Protein AF-A0A227J636-F1 (afdb_monomer_lite)

Organism: Vibrio parahaemolyticus (NCBI:txid670)

Foldseek 3Di:
DVQQDLVSVCVVVVHDSVVVVVVQVVVCVVVVHNQWDDDPVGIDGDPVVVVVVVVVVVVVVVVVVVVVVVVVVVDLDAEEDEDDDDPVCCVPPVVVVVVVVCVVRVRYHYHD

InterPro domains:
  IPR000847 LysR, HTH, N-terminal domain [PF00126] (1-50)
  IPR000847 LysR, HTH, N-terminal domain [PS50931] (1-46)
  IPR036388 Winged helix-like DNA-binding domain superfamily [G3DSA:1.10.10.10] (1-74)
  IPR036390 Winged helix DNA-binding domain superfamily [SSF46785] (1-74)
  IPR058163 LysR-type transcriptional regulator, proteobacterial-type [PTHR30537] (1-112)

Secondary structure (DSSP, 8-state):
-TTSSHHHHHHHTTS-HHHHHHHHHHHHHHHTS--EEE-SS-EEE-HHHHHHHHHHHHHHHHHHHHHHHHHHHH----EEEE----HHHIIIIIHHHHHHHHHH-TTEEEE-

Structure (mmCIF, N/CA/C/O backbone):
data_AF-A0A227J636-F1
#
_entry.id   AF-A0A227J636-F1
#
loop_
_atom_site.group_PDB
_atom_site.id
_atom_site.type_symbol
_atom_site.label_atom_id
_atom_site.label_alt_id
_atom_site.label_comp_id
_atom_site.label_asy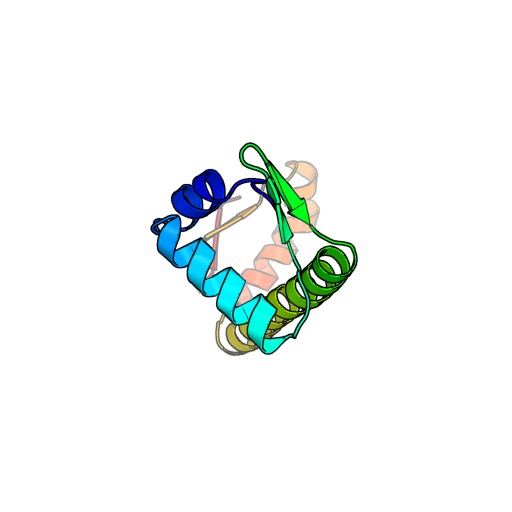m_id
_atom_site.label_entity_id
_atom_site.label_seq_id
_atom_site.pdbx_PDB_ins_code
_atom_site.Cartn_x
_atom_site.Cartn_y
_atom_site.Cartn_z
_atom_site.occupancy
_atom_site.B_iso_or_equiv
_atom_site.auth_seq_id
_atom_site.auth_comp_id
_atom_site.auth_asym_id
_atom_site.auth_atom_id
_atom_site.pdbx_PDB_model_num
ATOM 1 N N . ALA A 1 1 ? -1.404 0.011 8.329 1.00 60.50 1 ALA A N 1
ATOM 2 C CA . ALA A 1 1 ? -0.275 -0.850 8.722 1.00 60.50 1 ALA A CA 1
ATOM 3 C C . ALA A 1 1 ? 1.020 -0.042 8.769 1.00 60.50 1 ALA A C 1
ATOM 5 O O . ALA A 1 1 ? 1.556 0.143 9.845 1.00 60.50 1 ALA A O 1
ATOM 6 N N . GLU A 1 2 ? 1.464 0.529 7.646 1.00 63.97 2 GLU A N 1
ATOM 7 C CA . GLU A 1 2 ? 2.790 1.169 7.528 1.00 63.97 2 GLU A CA 1
ATOM 8 C C . GLU A 1 2 ? 3.052 2.356 8.469 1.00 63.97 2 GLU A C 1
ATOM 10 O O . GLU A 1 2 ? 4.170 2.537 8.933 1.00 63.97 2 GLU A O 1
ATOM 15 N N . THR A 1 3 ? 2.038 3.170 8.768 1.00 63.62 3 THR A N 1
ATOM 16 C CA . THR A 1 3 ? 2.199 4.387 9.583 1.00 63.62 3 THR A CA 1
ATOM 17 C C . THR A 1 3 ? 1.752 4.228 11.038 1.00 63.62 3 THR A C 1
ATOM 19 O O . THR A 1 3 ? 1.910 5.168 11.812 1.00 63.62 3 THR A O 1
ATOM 22 N N . ASN A 1 4 ? 1.165 3.082 11.424 1.00 70.88 4 ASN A N 1
ATOM 23 C CA . ASN A 1 4 ? 0.613 2.788 12.768 1.00 70.88 4 ASN A CA 1
ATOM 24 C C . ASN A 1 4 ? -0.296 3.882 13.391 1.00 70.88 4 ASN A C 1
ATOM 26 O O . ASN A 1 4 ? -0.583 3.874 14.590 1.00 70.88 4 ASN A O 1
ATOM 30 N N . SER A 1 5 ? -0.764 4.836 12.580 1.00 75.81 5 SER A N 1
ATOM 31 C CA . SER A 1 5 ? -1.526 6.008 13.005 1.00 75.81 5 SER A CA 1
ATOM 32 C C . SER A 1 5 ? -2.405 6.524 11.868 1.00 75.81 5 SER A C 1
ATOM 34 O O . SER A 1 5 ? -1.955 6.649 10.725 1.00 75.81 5 SER A O 1
ATOM 36 N N . PHE A 1 6 ? -3.655 6.877 12.187 1.00 75.44 6 PHE A N 1
ATOM 37 C CA . PHE A 1 6 ? -4.572 7.495 11.225 1.00 75.44 6 PHE A CA 1
ATOM 38 C C . PHE A 1 6 ? -4.105 8.885 10.787 1.00 75.44 6 PHE A C 1
ATOM 40 O O . PHE A 1 6 ? -4.310 9.250 9.634 1.00 75.44 6 PHE A O 1
ATOM 47 N N . THR A 1 7 ? -3.430 9.633 11.663 1.00 77.94 7 THR A N 1
ATOM 48 C CA . THR A 1 7 ? -2.858 10.948 11.340 1.00 77.94 7 THR A CA 1
ATOM 49 C C . THR A 1 7 ? -1.707 10.816 10.344 1.00 77.94 7 THR A C 1
ATOM 51 O O . THR A 1 7 ? -1.635 11.568 9.377 1.00 77.94 7 THR A O 1
ATOM 54 N N . GLY A 1 8 ? -0.848 9.804 10.522 1.00 77.81 8 GLY A N 1
ATOM 55 C CA . GLY A 1 8 ? 0.231 9.505 9.576 1.00 77.81 8 GLY A CA 1
ATOM 56 C C . GLY A 1 8 ? -0.293 9.015 8.223 1.00 77.81 8 GLY A C 1
ATOM 57 O O . GLY A 1 8 ? 0.203 9.422 7.176 1.00 77.81 8 GLY A O 1
ATOM 58 N N . ALA A 1 9 ? -1.343 8.188 8.227 1.00 78.50 9 ALA A N 1
ATOM 59 C CA . ALA A 1 9 ? -2.015 7.770 6.997 1.00 78.50 9 ALA A CA 1
ATOM 60 C C . ALA A 1 9 ? -2.686 8.952 6.268 1.00 78.50 9 ALA A C 1
ATOM 62 O O . ALA A 1 9 ? -2.574 9.059 5.051 1.00 78.50 9 ALA A O 1
ATOM 63 N N . ALA A 1 10 ? -3.330 9.860 7.009 1.00 80.81 10 ALA A N 1
ATOM 64 C CA . ALA A 1 10 ? -3.973 11.070 6.491 1.00 80.81 10 ALA A CA 1
ATOM 65 C C . ALA A 1 10 ? -2.980 11.999 5.789 1.00 80.81 10 ALA A C 1
ATOM 67 O O . ALA A 1 10 ? -3.248 12.448 4.675 1.00 80.81 10 ALA A O 1
ATOM 68 N N . ALA A 1 11 ? -1.810 12.212 6.395 1.00 80.88 11 ALA A N 1
ATOM 69 C CA . ALA A 1 11 ? -0.738 12.994 5.792 1.00 80.88 11 ALA A CA 1
ATOM 70 C C . ALA A 1 11 ? -0.224 12.363 4.484 1.00 80.88 11 ALA A C 1
ATOM 72 O O . ALA A 1 11 ? -0.131 13.052 3.470 1.00 80.88 11 ALA A O 1
ATOM 73 N N . LYS A 1 12 ? 0.041 11.046 4.475 1.00 79.50 12 LYS A N 1
ATOM 74 C CA . LYS A 1 12 ? 0.546 10.324 3.289 1.00 79.50 12 LYS A CA 1
ATOM 75 C C . LYS A 1 12 ? -0.472 10.305 2.139 1.00 79.50 12 LYS A C 1
ATOM 77 O O . LYS A 1 12 ? -0.094 10.442 0.983 1.00 79.50 12 LYS A O 1
ATOM 82 N N . LEU A 1 13 ? -1.761 10.180 2.461 1.00 79.06 13 LEU A N 1
ATOM 83 C CA . LEU A 1 13 ? -2.863 10.117 1.493 1.00 79.06 13 LEU A CA 1
ATOM 84 C C . LEU A 1 13 ? -3.485 11.489 1.170 1.00 79.06 13 LEU A C 1
ATOM 86 O O . LEU A 1 13 ? -4.491 11.534 0.464 1.00 79.06 13 LEU A O 1
ATOM 90 N N . LYS A 1 14 ? -2.933 12.595 1.701 1.00 80.69 14 LYS A N 1
ATOM 91 C CA . LYS A 1 14 ? -3.473 13.968 1.575 1.00 80.69 14 LYS A CA 1
ATOM 92 C C . LYS A 1 14 ? -4.986 14.043 1.835 1.00 80.69 14 LYS A C 1
ATOM 94 O O . LYS A 1 14 ? -5.730 14.703 1.115 1.00 80.69 14 LYS A O 1
ATOM 99 N N . THR A 1 15 ? -5.460 13.330 2.851 1.00 83.50 15 THR A N 1
ATOM 100 C CA . THR A 1 15 ? -6.892 13.191 3.147 1.00 83.50 15 THR A CA 1
ATOM 101 C C . THR A 1 15 ? -7.162 13.425 4.628 1.00 83.50 15 THR A C 1
ATOM 103 O O . THR A 1 15 ? -6.261 13.319 5.454 1.00 83.50 15 THR A O 1
ATOM 106 N N . SER A 1 16 ? -8.406 13.740 4.998 1.00 85.88 16 SER A N 1
ATOM 107 C CA . SER A 1 16 ? -8.756 13.954 6.408 1.00 85.88 16 SER A CA 1
ATOM 108 C C . SER A 1 16 ? -8.757 12.646 7.217 1.00 85.88 16 SER A C 1
ATOM 110 O O . SER A 1 16 ? -9.220 11.600 6.756 1.00 85.88 16 SER A O 1
ATOM 112 N N . VAL A 1 17 ? -8.320 12.715 8.480 1.00 83.38 17 VAL A N 1
ATOM 113 C CA . VAL A 1 17 ? -8.365 11.586 9.435 1.00 83.38 17 VAL A CA 1
ATOM 114 C C . VAL A 1 17 ? -9.781 11.006 9.552 1.00 83.38 17 VAL A C 1
ATOM 116 O O . VAL A 1 17 ? -9.957 9.788 9.602 1.00 83.38 17 VAL A O 1
ATOM 119 N N . ALA A 1 18 ? -10.802 11.869 9.525 1.00 83.94 18 ALA A N 1
ATOM 120 C CA . ALA A 1 18 ? -12.205 11.468 9.565 1.00 83.94 18 ALA A CA 1
ATOM 121 C C . ALA A 1 18 ? -12.616 10.629 8.342 1.00 83.94 18 ALA A C 1
ATOM 123 O O . ALA A 1 18 ? -13.341 9.645 8.494 1.00 83.94 18 ALA A O 1
ATOM 124 N N . GLN A 1 19 ? -12.135 10.967 7.139 1.00 85.06 19 GLN A N 1
ATOM 125 C CA . GLN A 1 19 ? -12.401 10.165 5.942 1.00 85.06 19 GLN A CA 1
ATOM 126 C C . GLN A 1 19 ? -11.719 8.799 5.992 1.00 85.06 19 GLN A C 1
ATOM 128 O O . GLN A 1 19 ? -12.352 7.807 5.632 1.00 85.06 19 GLN A O 1
ATOM 133 N N . ILE A 1 20 ? -10.477 8.717 6.478 1.00 84.38 20 ILE A N 1
ATOM 134 C CA . ILE A 1 20 ? -9.803 7.421 6.649 1.00 84.38 20 ILE A CA 1
ATOM 135 C C . ILE A 1 20 ? -10.557 6.563 7.660 1.00 84.38 20 ILE A C 1
ATOM 137 O O . ILE A 1 20 ? -10.847 5.405 7.375 1.00 84.38 20 ILE A O 1
ATOM 141 N N . SER A 1 21 ? -10.929 7.140 8.805 1.00 83.69 21 SER A N 1
ATOM 142 C CA . SER A 1 21 ? -11.698 6.437 9.834 1.00 83.69 21 SER A CA 1
ATOM 143 C C . SER A 1 21 ? -13.021 5.896 9.282 1.00 83.69 21 SER A C 1
ATOM 145 O O . SER A 1 21 ? -13.330 4.730 9.510 1.00 83.69 21 SER A O 1
ATOM 147 N N . ARG A 1 22 ? -13.765 6.687 8.488 1.00 86.50 22 ARG A N 1
ATOM 148 C CA . ARG A 1 22 ? -14.999 6.218 7.829 1.00 86.50 22 ARG A CA 1
ATOM 149 C C . ARG A 1 22 ? -14.750 5.093 6.834 1.00 86.50 22 ARG A C 1
ATOM 151 O O . ARG A 1 22 ? -15.470 4.105 6.872 1.00 86.50 22 ARG A O 1
ATOM 158 N N . ARG A 1 23 ? -13.750 5.224 5.956 1.00 86.69 23 ARG A N 1
ATOM 159 C CA . ARG A 1 23 ? -13.426 4.185 4.961 1.00 86.69 23 ARG A CA 1
ATOM 160 C C . ARG A 1 23 ? -13.033 2.871 5.629 1.00 86.69 23 ARG A C 1
ATOM 162 O O . ARG A 1 23 ? -13.457 1.811 5.188 1.00 86.69 23 ARG A O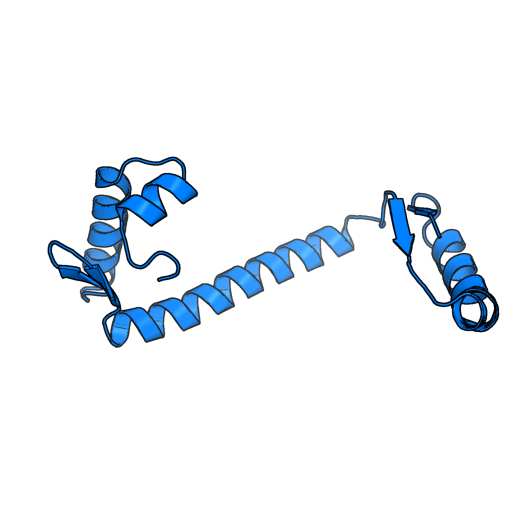 1
ATOM 169 N N . VAL A 1 24 ? -12.262 2.954 6.708 1.00 84.69 24 VAL A N 1
ATOM 170 C CA . VAL A 1 24 ? -11.882 1.792 7.510 1.00 84.69 24 VAL A CA 1
ATOM 171 C C . VAL A 1 24 ? -13.093 1.189 8.212 1.00 84.69 24 VAL A C 1
ATOM 173 O O . VAL A 1 24 ? -13.282 -0.015 8.119 1.00 84.69 24 VAL A O 1
ATOM 176 N N . SER A 1 25 ? -13.941 1.996 8.855 1.00 85.69 25 SER A N 1
ATOM 177 C CA . SER A 1 25 ? -15.163 1.487 9.489 1.00 85.69 25 SER A CA 1
ATOM 178 C C . SER A 1 25 ? -16.092 0.802 8.486 1.00 85.69 25 SER A C 1
ATOM 180 O O . SER A 1 25 ? -16.565 -0.288 8.768 1.00 85.69 25 SER A O 1
ATOM 182 N N . ALA A 1 26 ? -16.300 1.388 7.304 1.00 87.38 26 ALA A N 1
ATOM 183 C CA . ALA A 1 26 ? -17.118 0.785 6.251 1.00 87.38 26 ALA A CA 1
ATOM 184 C C . ALA A 1 26 ? -16.527 -0.543 5.745 1.00 87.38 26 ALA A C 1
ATOM 186 O O . ALA A 1 26 ? -17.259 -1.473 5.414 1.00 87.38 26 ALA A O 1
ATOM 187 N N . LEU A 1 27 ? -15.195 -0.650 5.700 1.00 86.44 27 LEU A N 1
ATOM 188 C CA . LEU A 1 27 ? -14.515 -1.896 5.363 1.00 86.44 27 LEU A CA 1
ATOM 189 C C . LEU A 1 27 ? -14.715 -2.961 6.452 1.00 86.44 27 LEU A C 1
ATOM 191 O O . LEU A 1 27 ? -15.047 -4.095 6.123 1.00 86.44 27 LEU A O 1
ATOM 195 N N . GLU A 1 28 ? -14.540 -2.592 7.723 1.00 88.19 28 GLU A N 1
ATOM 196 C CA . GLU A 1 28 ? -14.769 -3.479 8.874 1.00 88.19 28 GLU A CA 1
ATOM 197 C C . GLU A 1 28 ? -16.229 -3.952 8.943 1.00 88.19 28 GLU A C 1
ATOM 199 O O . GLU A 1 28 ? -16.482 -5.123 9.206 1.00 88.19 28 GLU A O 1
ATOM 204 N N . GLU A 1 29 ? -17.183 -3.066 8.652 1.00 89.00 29 GLU A N 1
ATOM 205 C CA . GLU A 1 29 ? -18.616 -3.367 8.616 1.00 89.00 29 GLU A CA 1
ATOM 206 C C . GLU A 1 29 ? -18.961 -4.335 7.479 1.00 89.00 29 GLU A C 1
ATOM 208 O O . GLU A 1 29 ? -19.630 -5.340 7.704 1.00 89.00 29 GLU A O 1
ATOM 213 N N . ARG A 1 30 ? -18.416 -4.109 6.277 1.00 89.25 30 ARG A N 1
ATOM 214 C CA . ARG A 1 30 ? -18.603 -5.005 5.126 1.00 89.25 30 ARG A CA 1
ATOM 215 C C . ARG A 1 30 ? -18.021 -6.402 5.353 1.00 89.25 30 ARG A C 1
ATOM 217 O O . ARG A 1 30 ? -18.550 -7.373 4.826 1.00 89.25 30 ARG A O 1
ATOM 224 N N . LEU A 1 31 ? -16.920 -6.498 6.096 1.00 86.12 31 LEU A N 1
ATOM 225 C CA . LEU A 1 31 ? -16.261 -7.765 6.431 1.00 86.12 31 LEU A CA 1
ATOM 226 C C . LEU A 1 31 ? -16.793 -8.388 7.730 1.00 86.12 31 LEU A C 1
ATOM 228 O O . LEU A 1 31 ? -16.379 -9.493 8.065 1.00 86.12 31 LEU A O 1
ATOM 232 N N . ALA A 1 32 ? -17.673 -7.691 8.461 1.00 86.56 32 ALA A N 1
ATOM 233 C CA . ALA A 1 32 ? -18.163 -8.052 9.794 1.00 86.56 32 ALA A CA 1
ATOM 234 C C . ALA A 1 32 ? -17.050 -8.375 10.820 1.00 86.56 32 ALA A C 1
ATOM 236 O O . ALA A 1 32 ? -17.275 -9.089 11.797 1.00 86.56 32 ALA A O 1
ATOM 237 N N . VAL A 1 33 ? -15.839 -7.846 10.617 1.00 86.56 33 VAL A N 1
ATOM 238 C CA . VAL A 1 33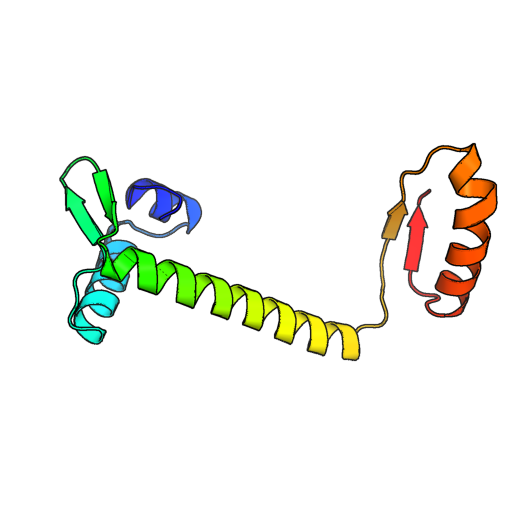 ? -14.646 -8.151 11.418 1.00 86.56 33 VAL A CA 1
ATOM 239 C C . VAL A 1 33 ? -13.881 -6.866 11.709 1.00 86.56 33 VAL A C 1
ATOM 241 O O . VAL A 1 33 ? -13.646 -6.045 10.822 1.00 86.56 33 VAL A O 1
ATOM 244 N N . LYS A 1 34 ? -13.435 -6.698 12.959 1.00 85.00 34 LYS A N 1
ATOM 245 C CA . LYS A 1 34 ? -12.525 -5.605 13.318 1.00 85.00 34 LYS A CA 1
ATOM 246 C C . LYS A 1 34 ? -11.118 -5.920 12.833 1.00 85.00 34 LYS A C 1
ATOM 248 O O . LYS A 1 34 ? -10.489 -6.867 13.303 1.00 85.00 34 LYS A O 1
ATOM 253 N N . LEU A 1 35 ? -10.615 -5.098 11.922 1.00 82.81 35 LEU A N 1
ATOM 254 C CA . LEU A 1 35 ? -9.281 -5.222 11.338 1.00 82.81 35 LEU A CA 1
ATOM 255 C C . LEU A 1 35 ? -8.249 -4.420 12.141 1.00 82.81 35 LEU A C 1
ATOM 257 O O . LEU A 1 35 ? -7.053 -4.712 12.088 1.00 82.81 35 LEU A O 1
ATOM 261 N N . LEU A 1 36 ? -8.691 -3.388 12.868 1.00 83.56 36 LEU A N 1
ATOM 262 C CA . LEU A 1 36 ? -7.811 -2.465 13.578 1.00 83.56 36 LEU A CA 1
ATOM 263 C C . LEU A 1 36 ? -8.282 -2.232 15.020 1.00 83.56 36 LEU A C 1
ATOM 265 O O . LEU A 1 36 ? -9.402 -1.789 15.284 1.00 83.56 36 LEU A O 1
ATOM 269 N N . HIS A 1 37 ? -7.374 -2.436 15.970 1.00 81.50 37 HIS A N 1
ATOM 270 C CA . HIS A 1 37 ? -7.526 -1.979 17.343 1.00 81.50 37 HIS A CA 1
ATOM 271 C C . HIS A 1 37 ? -7.150 -0.500 17.429 1.00 81.50 37 HIS A C 1
ATOM 273 O O . HIS A 1 37 ? -5.998 -0.105 17.230 1.00 81.50 37 HIS A O 1
ATOM 279 N N . ARG A 1 38 ? -8.153 0.331 17.718 1.00 77.12 38 ARG A N 1
ATOM 280 C CA . ARG A 1 38 ? -8.004 1.781 17.863 1.00 77.12 38 ARG A CA 1
ATOM 281 C C . ARG A 1 38 ? -7.787 2.092 19.342 1.00 77.12 38 ARG A C 1
ATOM 283 O O . ARG A 1 38 ? -8.720 1.977 20.129 1.00 77.12 38 ARG A O 1
ATOM 290 N N . THR A 1 39 ? -6.578 2.490 19.725 1.00 72.94 39 THR A N 1
ATOM 291 C CA . THR A 1 39 ? -6.348 3.154 21.018 1.00 72.94 39 THR A CA 1
ATOM 292 C C . THR A 1 39 ? -6.106 4.640 20.779 1.00 72.94 39 THR A C 1
ATOM 294 O O . THR A 1 39 ? -5.686 5.039 19.693 1.00 72.94 39 THR A O 1
ATOM 297 N N . THR A 1 40 ? -6.348 5.478 21.786 1.00 66.88 40 THR A N 1
ATOM 298 C CA . THR A 1 40 ? -6.179 6.943 21.708 1.00 66.88 40 THR A CA 1
ATOM 299 C C . THR A 1 40 ? -4.762 7.393 21.331 1.00 66.88 40 THR A C 1
ATOM 301 O O . THR A 1 40 ? -4.578 8.544 20.948 1.00 66.88 40 THR A O 1
ATOM 304 N N . ARG A 1 41 ? -3.760 6.503 21.401 1.00 62.62 41 ARG A N 1
ATOM 305 C CA . ARG A 1 41 ? -2.362 6.787 21.036 1.00 62.62 41 ARG A CA 1
ATOM 306 C C . ARG A 1 41 ? -1.792 5.933 19.903 1.00 62.62 41 ARG A C 1
ATOM 308 O O . ARG A 1 41 ? -0.807 6.354 19.304 1.00 62.62 41 ARG A O 1
ATOM 315 N N . LYS A 1 42 ? -2.349 4.753 19.611 1.00 68.00 42 LYS A N 1
ATOM 316 C CA . LYS A 1 42 ? -1.812 3.825 18.600 1.00 68.00 42 LYS A CA 1
ATOM 317 C C . LYS A 1 42 ? -2.911 3.054 17.882 1.00 68.00 42 LYS A C 1
ATOM 319 O O . LYS A 1 42 ? -3.921 2.674 18.479 1.00 68.00 42 LYS A O 1
ATOM 324 N N . VAL A 1 43 ? -2.672 2.785 16.604 1.00 77.31 43 VAL A N 1
ATOM 325 C CA . VAL A 1 43 ? -3.488 1.877 15.804 1.00 77.31 43 VAL A CA 1
ATOM 326 C C . VAL A 1 43 ? -2.697 0.591 15.610 1.00 77.31 43 VAL A C 1
ATOM 328 O O . VAL A 1 43 ? -1.618 0.625 15.021 1.00 77.31 43 VAL A O 1
ATOM 331 N N . SER A 1 44 ? -3.242 -0.524 16.085 1.00 79.38 44 SER A N 1
ATOM 332 C CA . SER A 1 44 ? -2.655 -1.856 15.907 1.00 79.38 44 SER A CA 1
ATOM 333 C C . SER A 1 44 ? -3.557 -2.705 15.019 1.00 79.38 44 SER A C 1
ATOM 335 O O . SER A 1 44 ? -4.777 -2.566 15.068 1.00 79.38 44 SER A O 1
ATOM 337 N N . LEU A 1 45 ? -2.976 -3.576 14.197 1.00 81.88 45 LEU A N 1
ATOM 338 C CA . LEU A 1 45 ? -3.742 -4.558 13.425 1.00 81.88 45 LEU A CA 1
ATOM 339 C C . LEU A 1 45 ? -4.253 -5.662 14.354 1.00 81.88 45 LEU A C 1
ATOM 341 O O . LEU A 1 45 ? -3.553 -6.051 15.287 1.00 81.88 45 LEU A O 1
ATOM 345 N N . SER A 1 46 ? -5.467 -6.147 14.107 1.00 85.12 46 SER A N 1
ATOM 346 C CA . SER A 1 46 ? -5.914 -7.432 14.649 1.00 85.12 46 SER A CA 1
ATOM 347 C C . SER A 1 46 ? -5.301 -8.579 13.840 1.00 85.12 46 SER A C 1
ATOM 349 O O . SER A 1 46 ? -4.790 -8.359 12.741 1.00 85.12 46 SER A O 1
ATOM 351 N N . GLU A 1 47 ? -5.388 -9.809 14.345 1.00 82.19 47 GLU A N 1
ATOM 352 C CA . GLU A 1 47 ? -4.929 -11.010 13.631 1.00 82.19 47 GLU A CA 1
ATOM 353 C C . GLU A 1 47 ? -5.593 -11.141 12.247 1.00 82.19 47 GLU A C 1
ATOM 355 O O . GLU A 1 47 ? -4.917 -11.276 11.225 1.00 82.19 47 GLU A O 1
ATOM 360 N N . ALA A 1 48 ? -6.915 -10.946 12.185 1.00 82.44 48 ALA A N 1
ATOM 361 C CA . ALA A 1 48 ? -7.658 -10.893 10.927 1.00 82.44 48 ALA A CA 1
ATOM 362 C C . ALA A 1 48 ? -7.235 -9.709 10.038 1.00 82.44 48 ALA A C 1
ATOM 364 O O . ALA A 1 48 ? -7.142 -9.848 8.819 1.00 82.44 48 ALA A O 1
ATOM 365 N N . GLY A 1 49 ? -6.933 -8.550 10.633 1.00 84.56 49 GLY A N 1
ATOM 366 C CA . GLY A 1 49 ? -6.393 -7.393 9.919 1.00 84.56 49 GLY A CA 1
ATOM 367 C C . GLY A 1 49 ? -5.032 -7.662 9.285 1.00 84.56 49 GLY A C 1
ATOM 368 O O . GLY A 1 49 ? -4.756 -7.169 8.192 1.00 84.56 49 GLY A O 1
ATOM 369 N N . GLN A 1 50 ? -4.192 -8.456 9.943 1.00 84.12 50 GLN A N 1
ATOM 370 C CA . GLN A 1 50 ? -2.862 -8.813 9.466 1.00 84.12 50 GLN A CA 1
ATOM 371 C C . GLN A 1 50 ? -2.935 -9.793 8.291 1.00 84.12 50 GLN A C 1
ATOM 373 O O . GLN A 1 50 ? -2.290 -9.558 7.266 1.00 84.12 50 GLN A O 1
ATOM 378 N N . LEU A 1 51 ? -3.793 -10.813 8.399 1.00 86.06 51 LEU A N 1
ATOM 379 C CA . LEU A 1 51 ? -4.080 -11.744 7.308 1.00 86.06 51 LEU A CA 1
ATOM 380 C C . LEU A 1 51 ? -4.666 -11.010 6.093 1.00 86.06 51 LEU A C 1
ATOM 382 O O . LEU A 1 51 ? -4.163 -11.145 4.978 1.00 86.06 51 LEU A O 1
ATOM 386 N N . TYR A 1 52 ? -5.687 -10.175 6.310 1.00 85.19 52 TYR A N 1
ATOM 387 C CA . TYR A 1 52 ? -6.321 -9.397 5.244 1.00 85.19 52 TYR A CA 1
ATOM 388 C C . TYR A 1 52 ? -5.327 -8.449 4.563 1.00 85.19 52 TYR A C 1
ATOM 390 O O . TYR A 1 52 ? -5.296 -8.352 3.339 1.00 85.19 52 TYR A O 1
ATOM 398 N N . TYR A 1 53 ? -4.466 -7.785 5.339 1.00 84.81 53 TYR A N 1
ATOM 399 C CA . TYR A 1 53 ? -3.426 -6.912 4.800 1.00 84.81 53 TYR A CA 1
ATOM 400 C C . TYR A 1 53 ? -2.444 -7.662 3.895 1.00 84.81 53 TYR A C 1
ATOM 402 O O . TYR A 1 53 ? -2.137 -7.166 2.814 1.00 84.81 53 TYR A O 1
ATOM 410 N N . GLN A 1 54 ? -1.973 -8.845 4.299 1.00 85.25 54 GLN A N 1
ATOM 411 C CA . GLN A 1 54 ? -1.062 -9.646 3.475 1.00 85.25 54 GLN A CA 1
ATOM 412 C C . GLN A 1 54 ? -1.705 -10.058 2.148 1.00 85.25 54 GLN A C 1
ATOM 414 O O . GLN A 1 54 ? -1.093 -9.882 1.096 1.00 85.25 54 GLN A O 1
ATOM 419 N N . GLN A 1 55 ? -2.951 -10.537 2.189 1.00 86.75 55 GLN A N 1
ATOM 420 C CA . GLN A 1 55 ? -3.675 -10.955 0.986 1.00 86.75 55 GLN A CA 1
ATOM 421 C C . GLN A 1 55 ? -3.947 -9.773 0.048 1.00 86.75 55 GLN A C 1
ATOM 423 O O . GLN A 1 55 ? -3.667 -9.844 -1.147 1.00 86.75 55 GLN A O 1
ATOM 428 N N . CYS A 1 56 ? -4.429 -8.646 0.581 1.00 86.62 56 CYS A N 1
ATOM 429 C CA . CYS A 1 56 ? -4.674 -7.454 -0.227 1.00 86.62 56 CYS A CA 1
ATOM 430 C C . CYS A 1 56 ? -3.393 -6.865 -0.811 1.00 86.62 56 CYS A C 1
ATOM 432 O O . CYS A 1 56 ? -3.415 -6.420 -1.953 1.00 86.62 56 CYS A O 1
ATOM 434 N N . LYS A 1 57 ? -2.288 -6.860 -0.058 1.00 82.88 57 LYS A N 1
ATOM 435 C CA . LYS A 1 57 ? -1.006 -6.365 -0.563 1.00 82.88 57 LYS A CA 1
ATOM 436 C C . LYS A 1 57 ? -0.565 -7.165 -1.789 1.00 82.88 57 LYS A C 1
ATOM 438 O O . LYS A 1 57 ? -0.244 -6.566 -2.807 1.00 82.88 57 LYS A O 1
ATOM 443 N N . HIS A 1 58 ? -0.633 -8.493 -1.710 1.00 80.81 58 HIS A N 1
ATOM 444 C CA . HIS A 1 58 ? -0.247 -9.355 -2.823 1.00 80.81 58 HIS A CA 1
ATOM 445 C C . HIS A 1 58 ? -1.157 -9.182 -4.048 1.00 80.81 58 HIS A C 1
ATOM 447 O O . HIS A 1 58 ? -0.680 -9.180 -5.176 1.00 80.81 58 HIS A O 1
ATOM 453 N N . LEU A 1 59 ? -2.462 -8.983 -3.837 1.00 83.81 59 LEU A N 1
ATOM 454 C CA . LEU A 1 59 ? -3.404 -8.715 -4.928 1.00 83.81 59 LEU A CA 1
ATOM 455 C C . LEU A 1 59 ? -3.154 -7.370 -5.615 1.00 83.81 59 LEU A C 1
ATOM 457 O O . LEU A 1 59 ? -3.260 -7.296 -6.833 1.00 83.81 59 LEU A O 1
ATOM 461 N N . VAL A 1 60 ? -2.840 -6.318 -4.855 1.00 84.00 60 VAL A N 1
ATOM 462 C CA . VAL A 1 60 ? -2.527 -4.998 -5.425 1.00 84.00 60 VAL A CA 1
ATOM 463 C C . VAL A 1 60 ? -1.220 -5.053 -6.207 1.00 84.00 60 VAL A C 1
ATOM 465 O O . VAL A 1 60 ? -1.191 -4.594 -7.340 1.00 84.00 60 VAL A O 1
ATOM 468 N N . GLU A 1 61 ? -0.181 -5.682 -5.655 1.00 81.12 61 GLU A N 1
ATOM 469 C CA . GLU A 1 61 ? 1.075 -5.917 -6.380 1.00 81.12 61 GLU A CA 1
ATOM 470 C C . GLU A 1 61 ? 0.833 -6.756 -7.645 1.00 81.12 61 GLU A C 1
ATOM 472 O O . GLU A 1 61 ? 1.351 -6.442 -8.711 1.00 81.12 61 GLU A O 1
ATOM 477 N N . GLY A 1 62 ? -0.001 -7.795 -7.562 1.00 79.81 62 GLY A N 1
ATOM 478 C CA . GLY A 1 62 ? -0.386 -8.609 -8.714 1.00 79.81 62 GLY A CA 1
ATOM 479 C C . GLY A 1 62 ? -1.162 -7.826 -9.776 1.00 79.81 62 GLY A C 1
ATOM 480 O O . GLY A 1 62 ? -0.947 -8.044 -10.966 1.00 79.81 62 GLY A O 1
ATOM 481 N N . LEU A 1 63 ? -2.029 -6.897 -9.365 1.00 78.81 63 LEU A N 1
ATOM 482 C CA . LEU A 1 63 ? -2.748 -6.007 -10.274 1.00 78.81 63 LEU A CA 1
ATOM 483 C C . LEU A 1 63 ? -1.789 -5.029 -10.958 1.00 78.81 63 LEU A C 1
ATOM 485 O O . LEU A 1 63 ? -1.848 -4.901 -12.174 1.00 78.81 63 LEU A O 1
ATOM 489 N N . GLU A 1 64 ? -0.878 -4.405 -10.208 1.00 75.94 64 GLU A N 1
ATOM 490 C CA . GLU A 1 64 ? 0.164 -3.538 -10.771 1.00 75.94 64 GLU A CA 1
ATOM 491 C C . GLU A 1 64 ? 1.042 -4.308 -11.763 1.00 75.94 64 GLU A C 1
ATOM 493 O O . GLU A 1 64 ? 1.319 -3.813 -12.850 1.00 75.94 64 GLU A O 1
ATOM 498 N N . LEU A 1 65 ? 1.432 -5.546 -11.441 1.00 74.25 65 LEU A N 1
ATOM 499 C CA . LEU A 1 65 ? 2.187 -6.410 -12.351 1.00 74.25 65 LEU A CA 1
ATOM 500 C C . LEU A 1 65 ? 1.383 -6.789 -13.599 1.00 74.25 65 LEU A C 1
ATOM 502 O O . LEU A 1 65 ? 1.950 -6.835 -14.687 1.00 74.25 65 LEU A O 1
ATOM 506 N N . ALA A 1 66 ? 0.082 -7.053 -13.470 1.00 74.62 66 ALA A N 1
ATOM 507 C CA . ALA A 1 66 ? -0.788 -7.348 -14.604 1.00 74.62 66 ALA A CA 1
ATOM 508 C C . ALA A 1 66 ? -0.978 -6.117 -15.503 1.00 74.62 66 ALA A C 1
ATOM 510 O O . ALA A 1 66 ? -0.849 -6.223 -16.722 1.00 74.62 66 ALA A O 1
ATOM 511 N N . GLU A 1 67 ? -1.218 -4.941 -14.919 1.00 75.12 67 GLU A N 1
ATOM 512 C CA . GLU A 1 67 ? -1.263 -3.668 -15.642 1.00 75.12 67 GLU A CA 1
ATOM 513 C C . GLU A 1 67 ? 0.066 -3.394 -16.338 1.00 75.12 67 GLU A C 1
ATOM 515 O O . GLU A 1 67 ? 0.081 -3.024 -17.509 1.00 75.12 67 GLU A O 1
ATOM 520 N N . LEU A 1 68 ? 1.185 -3.641 -15.662 1.00 71.38 68 LEU A N 1
ATOM 521 C CA . LEU A 1 68 ? 2.519 -3.460 -16.213 1.00 71.38 68 LEU A CA 1
ATOM 522 C C . LEU A 1 68 ? 2.808 -4.468 -17.329 1.00 71.38 68 LEU A C 1
ATOM 524 O 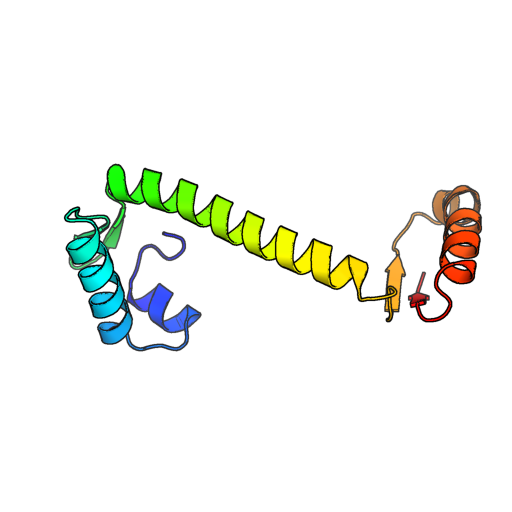O . LEU A 1 68 ? 3.367 -4.070 -18.341 1.00 71.38 68 LEU A O 1
ATOM 528 N N . ALA A 1 69 ? 2.360 -5.719 -17.226 1.00 72.38 69 ALA A N 1
ATOM 529 C CA . ALA A 1 69 ? 2.485 -6.717 -18.289 1.00 72.38 69 ALA A CA 1
ATOM 530 C C . ALA A 1 69 ? 1.662 -6.345 -19.536 1.00 72.38 69 ALA A C 1
ATOM 532 O O . ALA A 1 69 ? 2.146 -6.458 -20.662 1.00 72.38 69 ALA A O 1
ATOM 533 N N . VAL A 1 70 ? 0.438 -5.840 -19.349 1.00 70.00 70 VAL A N 1
ATOM 534 C CA . VAL A 1 70 ? -0.417 -5.356 -20.448 1.00 70.00 70 VAL A CA 1
ATOM 535 C C . VAL A 1 70 ? 0.154 -4.076 -21.062 1.00 70.00 70 VAL A C 1
ATOM 537 O O . VAL A 1 70 ? 0.198 -3.928 -22.283 1.00 70.00 70 VAL A O 1
ATOM 540 N N . THR A 1 71 ? 0.656 -3.168 -20.227 1.00 62.31 71 THR A N 1
ATOM 541 C CA . THR A 1 71 ? 1.289 -1.924 -20.674 1.00 62.31 71 THR A CA 1
ATOM 542 C C . THR A 1 71 ? 2.605 -2.221 -21.387 1.00 62.31 71 THR A C 1
ATOM 544 O O . THR A 1 71 ? 2.862 -1.629 -22.424 1.00 62.31 71 THR A O 1
ATOM 547 N N . GLN A 1 72 ? 3.406 -3.188 -20.934 1.00 57.34 72 GLN A N 1
ATOM 548 C CA . GLN A 1 72 ? 4.616 -3.659 -21.621 1.00 57.34 72 GLN A CA 1
ATOM 549 C C . GLN A 1 72 ? 4.308 -4.351 -22.954 1.00 57.34 72 GLN A C 1
ATOM 551 O O . GLN A 1 72 ? 5.094 -4.231 -23.887 1.00 57.34 72 GLN A O 1
ATOM 556 N N . MET A 1 73 ? 3.156 -5.020 -23.086 1.00 53.34 73 MET A N 1
ATOM 557 C CA . MET A 1 73 ? 2.688 -5.526 -24.383 1.00 53.34 73 MET A CA 1
ATOM 558 C C . MET A 1 73 ? 2.304 -4.402 -25.360 1.00 53.34 73 MET A C 1
ATOM 560 O O . MET A 1 73 ? 2.405 -4.598 -26.569 1.00 53.34 73 MET A O 1
ATOM 564 N N . GLN A 1 74 ? 1.876 -3.234 -24.868 1.00 48.59 74 GLN A N 1
ATOM 565 C CA . GLN A 1 74 ? 1.510 -2.078 -25.702 1.00 48.59 74 GLN A CA 1
ATOM 566 C C . GLN A 1 74 ? 2.628 -1.042 -25.881 1.00 48.59 74 GLN A C 1
ATOM 568 O O . GLN A 1 74 ? 2.585 -0.242 -26.817 1.00 48.59 74 GLN A O 1
ATOM 573 N N . THR A 1 75 ? 3.627 -1.036 -25.005 1.00 50.53 75 THR A N 1
ATOM 574 C CA . THR A 1 75 ? 4.623 0.030 -24.927 1.00 50.53 75 THR A CA 1
ATOM 575 C C . THR A 1 75 ? 5.958 -0.534 -25.369 1.00 50.53 75 THR A C 1
ATOM 577 O O . THR A 1 75 ? 6.659 -1.180 -24.594 1.00 50.53 75 THR A O 1
ATOM 580 N N . GLU A 1 76 ? 6.334 -0.263 -26.622 1.00 56.91 76 GLU A N 1
ATOM 581 C CA . GLU A 1 76 ? 7.755 -0.223 -26.976 1.00 56.91 76 GLU A CA 1
ATOM 582 C C . GLU A 1 76 ? 8.487 0.548 -25.865 1.00 56.91 76 GLU A C 1
ATOM 584 O O . GLU A 1 76 ? 8.050 1.662 -25.549 1.00 56.91 76 GLU A O 1
ATOM 589 N N . PRO A 1 77 ? 9.551 0.004 -25.251 1.00 56.38 77 PRO A N 1
ATOM 590 C CA . PRO A 1 77 ? 10.346 0.756 -24.295 1.00 56.38 77 PRO A CA 1
ATOM 591 C C . PRO A 1 77 ? 10.808 2.050 -24.975 1.00 56.38 77 PRO A C 1
ATOM 593 O O . PRO A 1 77 ? 11.353 2.042 -26.080 1.00 56.38 77 PRO A O 1
ATOM 596 N N . ARG A 1 78 ? 10.487 3.179 -24.345 1.00 54.56 78 ARG A N 1
ATOM 597 C CA . ARG A 1 78 ? 10.759 4.536 -24.826 1.00 54.56 78 ARG A CA 1
ATOM 598 C C . ARG A 1 78 ? 11.296 5.347 -23.655 1.00 54.56 78 ARG A C 1
ATOM 600 O O . ARG A 1 78 ? 10.723 5.275 -22.569 1.00 54.56 78 ARG A O 1
ATOM 607 N N . GLY A 1 79 ? 12.352 6.124 -23.876 1.00 59.62 79 GLY A N 1
ATOM 608 C CA . GLY A 1 79 ? 12.953 6.988 -22.852 1.00 59.62 79 GLY A CA 1
ATOM 609 C C . GLY A 1 79 ? 14.402 6.643 -22.510 1.00 59.62 79 GLY A C 1
ATOM 610 O O . GLY A 1 79 ? 15.017 5.806 -23.162 1.00 59.62 79 GLY A O 1
ATOM 611 N N . LEU A 1 80 ? 14.945 7.331 -21.502 1.00 55.94 80 LEU A N 1
ATOM 612 C CA . LEU A 1 80 ? 16.369 7.301 -21.166 1.00 55.94 80 LEU A CA 1
ATOM 613 C C . LEU A 1 80 ? 16.696 6.119 -20.234 1.00 55.94 80 LEU A C 1
ATOM 615 O O . LEU A 1 80 ? 16.231 6.078 -19.092 1.00 55.94 80 LEU A O 1
ATOM 619 N N . LEU A 1 81 ? 17.495 5.162 -20.703 1.00 61.44 81 LEU A N 1
ATOM 620 C CA . LEU A 1 81 ? 18.016 4.052 -19.912 1.00 61.44 81 LEU A CA 1
ATOM 621 C C . LEU A 1 81 ? 19.400 4.428 -19.376 1.00 61.44 81 LEU A C 1
ATOM 623 O O . LEU A 1 81 ? 20.368 4.474 -20.134 1.00 61.44 81 LEU A O 1
ATOM 627 N N . ARG A 1 82 ? 19.490 4.680 -18.065 1.00 65.44 82 ARG A N 1
ATOM 628 C CA . ARG A 1 82 ? 20.760 4.970 -17.393 1.00 65.44 82 ARG A CA 1
ATOM 629 C C . ARG A 1 82 ? 21.374 3.695 -16.827 1.00 65.44 82 ARG A C 1
ATOM 631 O O . ARG A 1 82 ? 20.753 3.064 -15.969 1.00 65.44 82 ARG A O 1
ATOM 638 N N . VAL A 1 83 ? 22.570 3.319 -17.279 1.00 64.75 83 VAL A N 1
ATOM 639 C CA . VAL A 1 83 ? 23.201 2.049 -16.882 1.00 64.75 83 VAL A CA 1
ATOM 640 C C . VAL A 1 83 ? 24.576 2.268 -16.271 1.00 64.75 83 VAL A C 1
ATOM 642 O O . VAL A 1 83 ? 25.553 2.487 -16.969 1.00 64.75 83 VAL A O 1
ATOM 645 N N . THR A 1 84 ? 24.673 2.119 -14.951 1.00 61.91 84 THR A N 1
ATOM 646 C CA . THR A 1 84 ? 25.944 2.236 -14.230 1.00 61.91 84 THR A CA 1
ATOM 647 C C . THR A 1 84 ? 26.640 0.876 -14.153 1.00 61.91 84 THR A C 1
ATOM 649 O O . THR A 1 84 ? 26.152 -0.030 -13.475 1.00 61.91 84 THR A O 1
ATOM 652 N N . ALA A 1 85 ? 27.793 0.722 -14.808 1.00 66.81 85 ALA A N 1
ATOM 653 C CA . ALA A 1 85 ? 28.587 -0.509 -14.769 1.00 66.81 85 ALA A CA 1
ATOM 654 C C . ALA A 1 85 ? 30.095 -0.230 -14.596 1.00 66.81 85 ALA A C 1
ATOM 656 O O . ALA A 1 85 ? 30.578 0.825 -15.008 1.00 66.81 85 ALA A O 1
ATOM 657 N N . PRO A 1 86 ? 30.870 -1.165 -14.007 1.00 73.06 86 PRO A N 1
ATOM 658 C CA . PRO A 1 86 ? 32.330 -1.083 -13.997 1.00 73.06 86 PRO A CA 1
ATOM 659 C C . PRO A 1 86 ? 32.877 -1.076 -15.430 1.00 73.06 86 PRO A C 1
ATOM 661 O O . PRO A 1 86 ? 32.481 -1.922 -16.232 1.00 73.06 86 PRO A O 1
ATOM 664 N N . VAL A 1 87 ? 33.805 -0.162 -15.734 1.00 68.88 87 VAL A N 1
ATOM 665 C CA . VAL A 1 87 ? 34.314 0.133 -17.094 1.00 68.88 87 VAL A CA 1
ATOM 666 C C . VAL A 1 87 ? 34.684 -1.133 -17.881 1.00 68.88 87 VAL A C 1
ATOM 668 O O . VAL A 1 87 ? 34.241 -1.332 -19.008 1.00 68.88 87 VAL A O 1
ATOM 671 N N . THR A 1 88 ? 35.400 -2.059 -17.242 1.00 65.00 88 THR A N 1
ATOM 672 C CA . THR A 1 88 ? 35.852 -3.327 -17.834 1.00 65.00 88 THR A CA 1
ATOM 673 C C . THR A 1 88 ? 34.721 -4.303 -18.167 1.00 65.00 88 THR A C 1
ATOM 675 O O . THR A 1 88 ? 34.845 -5.094 -19.096 1.00 65.00 88 THR A O 1
ATOM 678 N N . TYR A 1 89 ? 33.614 -4.272 -17.421 1.00 66.31 89 TYR A N 1
ATOM 679 C CA . TYR A 1 89 ? 32.454 -5.135 -17.671 1.00 66.31 89 TYR A CA 1
ATOM 680 C C . TYR A 1 89 ? 31.472 -4.494 -18.664 1.00 66.31 89 TYR A C 1
ATOM 682 O O . TYR A 1 89 ? 30.844 -5.197 -19.459 1.00 66.31 89 TYR A O 1
ATOM 690 N N . GLY A 1 90 ? 31.387 -3.158 -18.641 1.00 64.69 90 GLY A N 1
ATOM 691 C CA . GLY A 1 90 ? 30.597 -2.351 -19.568 1.00 64.69 90 GLY A CA 1
ATOM 692 C C . GLY A 1 90 ? 31.027 -2.538 -21.024 1.00 64.69 90 GLY A C 1
ATOM 693 O O . GLY A 1 90 ? 30.190 -2.826 -21.875 1.00 64.69 90 GLY A O 1
ATOM 694 N N . GLU A 1 91 ? 32.328 -2.466 -21.311 1.00 64.12 91 GLU A N 1
ATOM 695 C CA . GLU A 1 91 ? 32.829 -2.586 -22.689 1.00 64.12 91 GLU A CA 1
ATOM 696 C C . GLU A 1 91 ? 32.751 -4.012 -23.247 1.00 64.12 91 GLU A C 1
ATOM 698 O O . GLU A 1 91 ? 32.347 -4.202 -24.392 1.00 64.12 91 GLU A O 1
ATOM 703 N N . MET A 1 92 ? 33.114 -5.030 -22.458 1.00 64.94 92 MET A N 1
ATOM 704 C CA . MET A 1 92 ? 33.226 -6.397 -22.988 1.00 64.94 92 MET A CA 1
ATOM 705 C C . MET A 1 92 ? 31.883 -7.122 -23.105 1.00 64.94 92 MET A C 1
ATOM 707 O O . MET A 1 92 ? 31.702 -7.914 -24.025 1.00 64.94 92 MET A O 1
ATOM 711 N N . ASN A 1 93 ? 30.951 -6.878 -22.177 1.00 68.50 93 ASN A N 1
ATOM 712 C CA . ASN A 1 93 ? 29.701 -7.642 -22.105 1.00 68.50 93 ASN A CA 1
ATOM 713 C C . ASN A 1 93 ? 28.465 -6.780 -22.355 1.00 68.50 93 ASN A C 1
ATOM 715 O O . ASN A 1 93 ? 27.513 -7.241 -22.980 1.00 68.50 93 ASN A O 1
ATOM 719 N N . LEU A 1 94 ? 28.462 -5.534 -21.877 1.00 69.44 94 LEU A N 1
ATOM 720 C CA . LEU A 1 94 ? 27.268 -4.695 -21.900 1.00 69.44 94 LEU A CA 1
ATOM 721 C C . LEU A 1 94 ? 27.083 -3.983 -23.249 1.00 69.44 94 LEU A C 1
ATOM 723 O O . LEU A 1 94 ? 25.976 -3.973 -23.775 1.00 69.44 94 LEU A O 1
ATOM 727 N N . ALA A 1 95 ? 28.155 -3.464 -23.855 1.00 70.75 95 ALA A N 1
ATOM 728 C CA . ALA A 1 95 ? 28.117 -2.776 -25.149 1.00 70.75 95 ALA A CA 1
ATOM 729 C C . ALA A 1 95 ? 27.459 -3.584 -26.298 1.00 70.75 95 ALA A C 1
ATOM 731 O O . ALA A 1 95 ? 26.564 -3.041 -26.950 1.00 70.75 95 ALA A O 1
ATOM 732 N N . PRO A 1 96 ? 27.800 -4.868 -26.551 1.00 73.12 96 PRO A N 1
ATOM 733 C CA . PRO A 1 96 ? 27.161 -5.635 -27.626 1.00 73.12 96 PRO A CA 1
ATOM 734 C C . PRO A 1 96 ? 25.688 -5.969 -27.335 1.00 73.12 96 PRO A C 1
ATOM 736 O O . PRO A 1 96 ? 24.864 -5.964 -28.249 1.00 73.12 96 PRO A O 1
ATOM 739 N N . LEU A 1 97 ? 25.334 -6.209 -26.067 1.00 72.44 97 LEU A N 1
ATOM 740 C CA . LEU A 1 97 ? 23.950 -6.451 -25.637 1.00 72.44 97 LE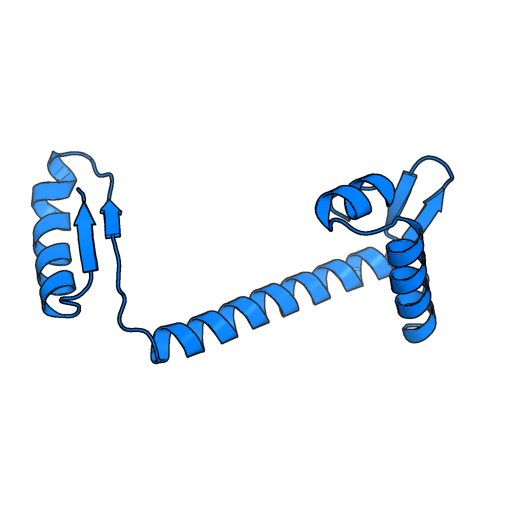U A CA 1
ATOM 741 C C . LEU A 1 97 ? 23.082 -5.196 -25.778 1.00 72.44 97 LEU A C 1
ATOM 743 O O . LEU A 1 97 ? 21.942 -5.275 -26.232 1.00 72.44 97 LEU A O 1
ATOM 747 N N . LEU A 1 98 ? 23.631 -4.034 -25.424 1.00 70.62 98 LEU A N 1
ATOM 748 C CA . LEU A 1 98 ? 22.962 -2.746 -25.568 1.00 70.62 98 LEU A CA 1
ATOM 749 C C . LEU A 1 98 ? 22.782 -2.359 -27.035 1.00 70.62 98 LEU A C 1
ATOM 751 O O . LEU A 1 98 ? 21.735 -1.830 -27.390 1.00 70.62 98 LEU A O 1
ATOM 755 N N . HIS A 1 99 ? 23.750 -2.677 -27.897 1.00 71.94 99 HIS A N 1
ATOM 756 C CA . HIS A 1 99 ? 23.628 -2.459 -29.336 1.00 71.94 99 HIS A CA 1
ATOM 757 C C . HIS A 1 99 ? 22.461 -3.261 -29.933 1.00 71.94 99 HIS A C 1
ATOM 759 O O . HIS A 1 99 ? 21.586 -2.686 -30.574 1.00 71.94 99 HIS A O 1
ATOM 765 N N . GLN A 1 100 ? 22.375 -4.559 -29.621 1.00 74.81 100 GLN A N 1
ATOM 766 C CA . GLN A 1 100 ? 21.252 -5.409 -30.043 1.00 74.81 100 GLN A CA 1
ATOM 767 C C . GLN A 1 100 ? 19.907 -4.946 -29.455 1.00 74.81 100 GLN A C 1
ATOM 769 O O . GLN A 1 100 ? 18.858 -5.079 -30.088 1.00 74.81 100 GLN A O 1
ATOM 774 N N . PHE A 1 101 ? 19.919 -4.394 -28.238 1.00 70.56 101 PHE A N 1
ATOM 775 C CA . PHE A 1 101 ? 18.727 -3.846 -27.591 1.00 70.56 101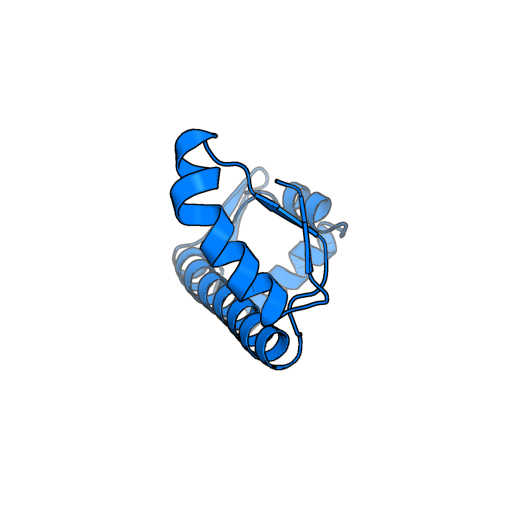 PHE A CA 1
ATOM 776 C C . PHE A 1 101 ? 18.250 -2.544 -28.253 1.00 70.56 101 PHE A C 1
ATOM 778 O O . PHE A 1 101 ? 17.052 -2.389 -28.484 1.00 70.56 101 PHE A O 1
ATOM 785 N N . LEU A 1 102 ? 19.172 -1.647 -28.611 1.00 69.56 102 LEU A N 1
ATOM 786 C CA . LEU A 1 102 ? 18.890 -0.400 -29.327 1.00 69.56 102 LEU A CA 1
ATOM 787 C C . LEU A 1 102 ? 18.423 -0.648 -30.768 1.00 69.56 102 LEU A C 1
ATOM 789 O O . LEU A 1 102 ? 17.518 0.040 -31.233 1.00 69.56 102 LEU A O 1
ATOM 793 N N . GLU A 1 103 ? 18.961 -1.663 -31.454 1.00 72.12 103 GLU A N 1
ATOM 794 C CA . GLU A 1 103 ? 18.461 -2.086 -32.772 1.00 72.12 103 GLU A CA 1
ATOM 795 C C . GLU A 1 103 ? 17.010 -2.580 -32.706 1.00 72.12 103 GLU A C 1
ATOM 797 O O . GLU A 1 103 ? 16.208 -2.310 -33.601 1.00 72.12 103 GLU A O 1
ATOM 802 N N . LYS A 1 104 ? 16.651 -3.288 -31.628 1.00 69.31 104 LYS A N 1
ATOM 803 C CA . LYS A 1 104 ? 15.293 -3.802 -31.419 1.00 69.31 104 LYS A CA 1
ATOM 804 C C . LYS A 1 104 ? 14.319 -2.729 -30.917 1.00 69.31 104 LYS A C 1
ATOM 806 O O . LYS A 1 104 ? 13.121 -2.842 -31.170 1.00 69.31 104 LYS A O 1
ATOM 811 N N . TYR A 1 105 ? 14.820 -1.698 -30.233 1.00 65.06 105 TYR A N 1
ATOM 812 C CA . TYR A 1 105 ? 14.028 -0.621 -29.636 1.00 65.06 105 TYR A CA 1
ATOM 813 C C . TYR A 1 105 ? 14.654 0.764 -29.890 1.00 65.06 105 TYR A C 1
ATOM 815 O O . TYR A 1 105 ? 15.207 1.380 -28.976 1.00 65.06 105 TYR A O 1
ATOM 823 N N . PRO A 1 106 ? 14.501 1.319 -31.108 1.00 65.25 106 PRO A N 1
ATOM 824 C CA . PRO A 1 106 ? 15.186 2.542 -31.550 1.00 65.25 106 PRO A CA 1
ATOM 825 C C . PRO A 1 106 ? 14.699 3.839 -30.878 1.00 65.25 106 PRO A C 1
ATOM 827 O O . PRO A 1 106 ? 15.136 4.926 -31.241 1.00 65.25 106 PRO A O 1
ATOM 830 N N . ARG A 1 107 ? 13.756 3.756 -29.931 1.00 62.84 107 ARG A N 1
ATOM 831 C CA . ARG A 1 107 ? 13.210 4.905 -29.187 1.00 62.84 107 ARG A CA 1
ATOM 832 C C . ARG A 1 107 ? 13.693 4.966 -27.730 1.00 62.84 107 ARG A C 1
ATOM 834 O O . ARG A 1 107 ? 13.137 5.725 -26.931 1.00 62.84 107 ARG A O 1
ATOM 841 N N . VAL A 1 108 ? 14.669 4.136 -27.374 1.00 64.69 108 VAL A N 1
ATOM 842 C CA . VAL A 1 108 ? 15.362 4.180 -26.085 1.00 64.69 108 VAL A CA 1
ATOM 843 C C . VAL A 1 108 ? 16.636 4.998 -26.270 1.00 64.69 108 VAL A C 1
ATOM 845 O O . VAL A 1 108 ? 17.462 4.654 -27.108 1.00 64.69 108 VAL A O 1
ATOM 848 N N . ASP A 1 109 ? 16.793 6.063 -25.491 1.00 57.56 109 ASP A N 1
ATOM 849 C CA . ASP A 1 109 ? 18.052 6.804 -25.402 1.00 57.56 109 ASP A CA 1
ATOM 850 C C . ASP A 1 109 ? 18.915 6.162 -24.319 1.00 57.56 109 ASP A C 1
ATOM 852 O O . ASP A 1 109 ? 18.407 5.796 -23.259 1.00 57.56 109 ASP A O 1
ATOM 856 N N . LEU A 1 110 ? 20.212 6.002 -24.568 1.00 64.06 110 LEU A N 1
ATOM 857 C CA . LEU A 1 110 ? 21.111 5.322 -23.639 1.00 64.06 110 LEU A CA 1
ATOM 858 C C . LEU A 1 110 ? 22.113 6.300 -23.031 1.00 64.06 110 LEU A C 1
ATOM 860 O O . LEU A 1 110 ? 22.788 7.024 -23.758 1.00 64.06 110 LEU A O 1
ATOM 864 N N . ASP A 1 111 ? 22.201 6.293 -21.703 1.00 60.97 111 ASP A N 1
ATOM 865 C CA . ASP A 1 111 ? 23.139 7.100 -20.916 1.00 60.97 111 ASP A CA 1
ATOM 866 C C . ASP A 1 111 ? 23.977 6.140 -20.056 1.00 60.97 111 ASP A C 1
ATOM 868 O O . ASP A 1 111 ? 23.457 5.506 -19.131 1.00 60.97 111 ASP A O 1
ATOM 872 N N . LEU A 1 112 ? 25.242 5.937 -20.437 1.00 62.09 112 LEU A N 1
ATOM 873 C CA . LEU A 1 112 ? 26.160 4.965 -19.826 1.00 62.09 112 LEU A CA 1
ATOM 874 C C . LEU A 1 112 ? 27.132 5.662 -18.863 1.00 62.09 112 LEU A C 1
ATOM 876 O O . LEU A 1 112 ? 27.851 6.574 -19.328 1.00 62.09 112 LEU A O 1
#

Radius of gyration: 22.71 Å; chains: 1; bounding box: 54×26×54 Å

pLDDT: mean 74.23, std 10.15, range [48.59, 89.25]

Sequence (112 aa):
AETNSFTGAAAKLKTSVAQISRRVSALEERLAVKLLHRTTRKVSLSEAGQLYYQQCKHLVEGLELAELAVTQMQTEPRGLLRVTAPVTYGEMNLAPLLHQFLEKYPRVDLDL